Protein AF-A0AAV0QD39-F1 (afdb_monomer_lite)

Structure (mmCIF, N/CA/C/O backbone):
data_AF-A0AAV0QD39-F1
#
_entry.id   AF-A0AAV0QD39-F1
#
loop_
_atom_site.group_PDB
_atom_site.id
_atom_site.type_symbol
_atom_site.label_atom_id
_atom_site.label_alt_id
_atom_site.label_comp_id
_atom_site.label_asym_id
_atom_site.label_entity_id
_atom_site.label_seq_id
_atom_site.pdbx_PDB_ins_code
_atom_site.Cartn_x
_atom_site.Cartn_y
_atom_site.Cartn_z
_atom_site.occupancy
_atom_site.B_iso_or_equiv
_atom_site.auth_seq_id
_atom_site.auth_comp_id
_atom_site.auth_asym_id
_atom_site.auth_atom_id
_atom_site.pdbx_PDB_model_num
ATOM 1 N N . MET A 1 1 ? 56.459 1.021 -26.738 1.00 5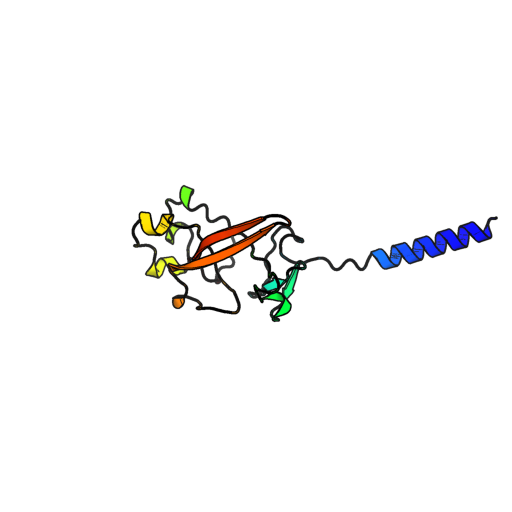1.94 1 MET A N 1
ATOM 2 C CA . MET A 1 1 ? 55.711 1.026 -25.459 1.00 51.94 1 MET A CA 1
ATOM 3 C C . MET A 1 1 ? 54.608 2.090 -25.415 1.00 51.94 1 MET A C 1
ATOM 5 O O . MET A 1 1 ? 53.579 1.835 -24.814 1.00 51.94 1 MET A O 1
ATOM 9 N N . GLU A 1 2 ? 54.730 3.219 -26.120 1.00 52.75 2 GLU A N 1
ATOM 10 C CA . GLU A 1 2 ? 53.708 4.290 -26.128 1.00 52.75 2 GLU A CA 1
ATOM 11 C C . GLU A 1 2 ? 52.377 3.900 -26.803 1.00 52.75 2 GLU A C 1
ATOM 13 O O . GLU A 1 2 ? 51.304 4.263 -26.329 1.00 52.75 2 GLU A O 1
ATOM 18 N N . ARG A 1 3 ? 52.418 3.095 -27.876 1.00 58.22 3 ARG A N 1
ATOM 19 C CA . ARG A 1 3 ? 51.211 2.654 -28.606 1.00 58.22 3 ARG A CA 1
ATOM 20 C C . ARG A 1 3 ? 50.327 1.680 -27.812 1.00 58.22 3 ARG A C 1
ATOM 22 O O . ARG A 1 3 ? 49.118 1.667 -28.017 1.00 58.22 3 ARG A O 1
ATOM 29 N N . LEU A 1 4 ? 50.914 0.900 -26.897 1.00 53.69 4 LEU A N 1
ATOM 30 C CA . LEU A 1 4 ? 50.183 -0.055 -26.053 1.00 53.69 4 LEU A CA 1
ATOM 31 C C . LEU A 1 4 ? 49.330 0.683 -25.004 1.00 53.69 4 LEU A C 1
ATOM 33 O O . LEU A 1 4 ? 48.164 0.350 -24.812 1.00 53.69 4 LEU A O 1
ATOM 37 N N . ASN A 1 5 ? 49.872 1.755 -24.416 1.00 63.59 5 ASN A N 1
ATOM 38 C CA . ASN A 1 5 ? 49.166 2.594 -23.445 1.00 63.59 5 ASN A CA 1
ATOM 39 C C . ASN A 1 5 ? 47.977 3.332 -24.077 1.00 63.59 5 ASN A C 1
ATOM 41 O O . ASN A 1 5 ? 46.922 3.428 -23.463 1.00 63.59 5 ASN A O 1
ATOM 45 N N . VAL A 1 6 ? 48.101 3.789 -25.329 1.00 69.50 6 VAL A N 1
ATOM 46 C CA . VAL A 1 6 ? 47.002 4.462 -26.047 1.00 69.50 6 VAL A CA 1
ATOM 47 C C . VAL A 1 6 ? 45.833 3.512 -26.328 1.00 69.50 6 VAL A C 1
ATOM 49 O O . VAL A 1 6 ? 44.681 3.924 -26.208 1.00 69.50 6 VAL A O 1
ATOM 52 N N . VAL A 1 7 ? 46.098 2.244 -26.668 1.00 72.38 7 VAL A N 1
ATOM 53 C CA . VAL A 1 7 ? 45.036 1.242 -26.876 1.00 72.38 7 VAL A CA 1
ATOM 54 C C . VAL A 1 7 ? 44.369 0.884 -25.550 1.00 72.38 7 VAL A C 1
ATOM 56 O O . VAL A 1 7 ? 43.147 0.889 -25.483 1.00 72.38 7 VAL A O 1
ATOM 59 N N . VAL A 1 8 ? 45.138 0.656 -24.481 1.00 73.12 8 VAL A N 1
ATOM 60 C CA . VAL A 1 8 ? 44.583 0.345 -23.152 1.00 73.12 8 VAL A CA 1
ATOM 61 C C . VAL A 1 8 ? 43.726 1.499 -22.622 1.00 73.12 8 VAL A C 1
ATOM 63 O O . VAL A 1 8 ? 42.617 1.264 -22.149 1.00 73.12 8 VAL A O 1
ATOM 66 N N . VAL A 1 9 ? 44.182 2.747 -22.772 1.00 75.44 9 VAL A N 1
ATOM 67 C CA . VAL A 1 9 ? 43.434 3.944 -22.355 1.00 75.44 9 VAL A CA 1
ATOM 68 C C . VAL A 1 9 ? 42.159 4.121 -23.186 1.00 75.44 9 VAL A C 1
ATOM 70 O O . VAL A 1 9 ? 41.103 4.381 -22.619 1.00 75.44 9 VAL A O 1
ATOM 73 N N . ARG A 1 10 ? 42.201 3.915 -24.510 1.00 74.44 10 ARG A N 1
ATOM 74 C CA . ARG A 1 10 ? 41.008 3.997 -25.377 1.00 74.44 10 ARG A CA 1
ATOM 75 C C . ARG A 1 10 ? 39.987 2.897 -25.092 1.00 74.44 10 ARG A C 1
ATOM 77 O O . ARG A 1 10 ? 38.796 3.188 -25.041 1.00 74.44 10 ARG A O 1
ATOM 84 N N . SER A 1 11 ? 40.440 1.663 -24.876 1.00 71.69 11 SER A N 1
ATOM 85 C CA . SER A 1 11 ? 39.582 0.534 -24.503 1.00 71.69 11 SER A CA 1
ATOM 86 C C . SER A 1 11 ? 38.942 0.744 -23.132 1.00 71.69 11 SER A C 1
ATOM 88 O O . SER A 1 11 ? 37.750 0.499 -22.978 1.00 71.69 11 SER A O 1
ATOM 90 N N . ALA A 1 12 ? 39.701 1.255 -22.155 1.00 72.62 12 ALA A N 1
ATOM 91 C CA . ALA A 1 12 ? 39.184 1.606 -20.834 1.00 72.62 12 ALA A CA 1
ATOM 92 C C . ALA A 1 12 ? 38.164 2.758 -20.898 1.00 72.62 12 ALA A C 1
ATOM 94 O O . ALA A 1 12 ? 37.119 2.679 -20.259 1.00 72.62 12 ALA A O 1
ATOM 95 N N . LEU A 1 13 ? 38.410 3.789 -21.718 1.00 68.12 13 LEU A N 1
ATOM 96 C CA . LEU A 1 13 ? 37.449 4.875 -21.953 1.00 68.12 13 LEU A CA 1
ATOM 97 C C . LEU A 1 13 ? 36.158 4.384 -22.627 1.00 68.12 13 LEU A C 1
ATOM 99 O O . LEU A 1 13 ? 35.073 4.802 -22.228 1.00 68.12 13 LEU A O 1
ATOM 103 N N . LEU A 1 14 ? 36.257 3.484 -23.612 1.00 66.25 14 LEU A N 1
ATOM 104 C CA . LEU A 1 14 ? 35.094 2.863 -24.257 1.00 66.25 14 LEU A CA 1
ATOM 105 C C . LEU A 1 14 ? 34.300 1.992 -23.271 1.00 66.25 14 LEU A C 1
ATOM 107 O O . LEU A 1 14 ? 33.082 2.119 -23.213 1.00 66.25 14 LEU A O 1
ATOM 111 N N . LEU A 1 15 ? 34.968 1.174 -22.448 1.00 63.88 15 LEU A N 1
ATOM 112 C CA . LEU A 1 15 ? 34.341 0.376 -21.381 1.00 63.88 15 LEU A CA 1
ATOM 113 C C . LEU A 1 15 ? 33.617 1.245 -20.337 1.00 63.88 15 LEU A C 1
ATOM 115 O O . LEU A 1 15 ? 32.508 0.906 -19.930 1.00 63.88 15 LEU A O 1
ATOM 119 N N . CYS A 1 16 ? 34.189 2.388 -19.947 1.00 59.62 16 CYS A N 1
ATOM 120 C CA . CYS A 1 16 ? 33.530 3.346 -19.053 1.00 59.62 16 CYS A CA 1
ATOM 121 C C . CYS A 1 16 ? 32.295 4.006 -19.689 1.00 59.62 16 CYS A C 1
ATOM 123 O O . CYS A 1 16 ? 31.322 4.275 -18.986 1.00 59.62 16 CYS A O 1
ATOM 125 N N . LEU A 1 17 ? 32.299 4.237 -21.008 1.00 57.50 17 LEU A N 1
ATOM 126 C CA . LEU A 1 17 ? 31.148 4.788 -21.734 1.00 57.50 17 LEU A CA 1
ATOM 127 C C . LEU A 1 17 ? 29.947 3.827 -21.765 1.00 57.50 17 LEU A C 1
ATOM 129 O O . LEU A 1 17 ? 28.811 4.285 -21.765 1.00 57.50 17 LEU A O 1
ATOM 133 N N . PHE A 1 18 ? 30.171 2.509 -21.748 1.00 58.91 18 PHE A N 1
ATOM 134 C CA . PHE A 1 18 ? 29.083 1.525 -21.650 1.00 58.91 18 PHE A CA 1
ATOM 135 C C . PHE A 1 18 ? 28.471 1.438 -20.242 1.00 58.91 18 PHE A C 1
ATOM 137 O O . PHE A 1 18 ? 27.315 1.042 -20.100 1.00 58.91 18 PHE A O 1
ATOM 144 N N . ALA A 1 19 ? 29.207 1.836 -19.199 1.00 56.09 19 ALA A N 1
ATOM 145 C CA . ALA A 1 19 ? 28.747 1.762 -17.810 1.00 56.09 19 ALA A CA 1
ATOM 146 C C . ALA A 1 19 ? 27.725 2.854 -17.423 1.00 56.09 19 ALA A C 1
ATOM 148 O O . ALA A 1 19 ? 27.147 2.790 -16.339 1.00 56.09 19 ALA A O 1
ATOM 149 N N . THR A 1 20 ? 27.472 3.848 -18.282 1.00 55.38 20 THR A N 1
ATOM 150 C CA . THR A 1 20 ? 26.563 4.973 -17.989 1.00 55.38 20 THR A CA 1
ATOM 151 C C . THR A 1 20 ? 25.114 4.755 -18.434 1.00 55.38 20 THR A C 1
ATOM 153 O O . THR A 1 20 ? 24.260 5.585 -18.133 1.00 55.38 20 THR A O 1
ATOM 156 N N . LEU A 1 21 ? 24.775 3.613 -19.044 1.00 55.44 21 LEU A N 1
ATOM 157 C CA . LEU A 1 21 ? 23.384 3.200 -19.304 1.00 55.44 21 LEU A CA 1
ATOM 158 C C . LEU A 1 21 ? 22.728 2.568 -18.061 1.00 55.44 21 LEU A C 1
ATOM 160 O O . LEU A 1 21 ? 21.999 1.581 -18.147 1.00 55.44 21 LEU A O 1
ATOM 164 N N . ALA A 1 22 ? 22.996 3.124 -16.878 1.00 59.44 22 ALA A N 1
ATOM 165 C CA . ALA A 1 22 ? 22.321 2.722 -15.656 1.00 59.44 22 ALA A CA 1
ATOM 166 C C . ALA A 1 22 ? 20.855 3.169 -15.737 1.00 59.44 22 ALA A C 1
ATOM 168 O O . ALA A 1 22 ? 20.531 4.344 -15.566 1.00 59.44 22 ALA A O 1
ATOM 169 N N . SER A 1 23 ? 19.957 2.224 -16.019 1.00 63.34 23 SER A N 1
ATOM 170 C CA . SER A 1 23 ? 18.516 2.418 -15.878 1.00 63.34 23 SER A CA 1
ATOM 171 C C . SER A 1 23 ? 18.217 2.863 -14.444 1.00 63.34 23 SER A C 1
ATOM 173 O O . SER A 1 23 ? 18.317 2.057 -13.516 1.00 63.34 23 SER A O 1
ATOM 175 N N . GLY A 1 24 ? 17.886 4.140 -14.253 1.00 72.75 24 GLY A N 1
ATOM 176 C CA . GLY A 1 24 ? 17.501 4.660 -12.946 1.00 72.75 24 GLY A CA 1
ATOM 177 C C . GLY A 1 24 ? 16.217 3.979 -12.486 1.00 72.75 24 GLY A C 1
ATOM 178 O O . GLY A 1 24 ? 15.169 4.145 -13.111 1.00 72.75 24 GLY A O 1
ATOM 179 N N . GLN A 1 25 ? 16.294 3.188 -11.417 1.00 84.06 25 GLN A N 1
ATOM 180 C CA . GLN A 1 25 ? 15.105 2.623 -10.787 1.00 84.06 25 GLN A CA 1
ATOM 181 C C . GLN A 1 25 ? 14.202 3.773 -10.325 1.00 84.06 25 GLN A C 1
ATOM 183 O O . GLN A 1 25 ? 14.677 4.762 -9.763 1.00 84.06 25 GLN A O 1
ATOM 188 N N . ASN A 1 26 ? 12.898 3.670 -10.579 1.00 88.81 26 ASN A N 1
ATOM 189 C CA . ASN A 1 26 ? 11.948 4.764 -10.357 1.00 88.81 26 ASN A CA 1
ATOM 190 C C . ASN A 1 26 ? 10.992 4.521 -9.179 1.00 88.81 26 ASN A C 1
ATOM 192 O O . ASN A 1 26 ? 10.280 5.445 -8.783 1.00 88.81 26 ASN A O 1
ATOM 196 N N . CYS A 1 27 ? 11.003 3.323 -8.585 1.00 88.25 27 CYS A N 1
ATOM 197 C CA . CYS A 1 27 ? 10.172 2.991 -7.431 1.00 88.25 27 CYS A CA 1
ATOM 198 C C . CYS A 1 27 ? 10.809 1.967 -6.483 1.00 88.25 27 CYS A C 1
ATOM 200 O O . CYS A 1 27 ? 11.821 1.330 -6.782 1.00 88.25 27 CYS A O 1
ATOM 202 N N . GLY A 1 28 ? 10.168 1.778 -5.329 1.00 85.31 28 GLY A N 1
ATOM 203 C CA . GLY A 1 28 ? 10.480 0.687 -4.407 1.00 85.31 28 GLY A CA 1
ATOM 204 C C . GLY A 1 28 ? 11.772 0.906 -3.626 1.00 85.31 28 GLY A C 1
ATOM 205 O O . GLY A 1 28 ? 12.249 2.033 -3.477 1.00 85.31 28 GLY A O 1
ATOM 206 N N . ARG A 1 29 ? 12.346 -0.179 -3.092 1.00 84.25 29 ARG A N 1
ATOM 207 C CA . ARG A 1 29 ? 13.538 -0.111 -2.223 1.00 84.25 29 ARG A CA 1
ATOM 208 C C . ARG A 1 29 ? 14.755 0.502 -2.922 1.00 84.25 29 ARG A C 1
ATOM 210 O O . ARG A 1 29 ? 15.602 1.088 -2.260 1.00 84.25 29 ARG A O 1
ATOM 217 N N . GLN A 1 30 ? 14.817 0.388 -4.247 1.00 86.75 30 GLN A N 1
ATOM 218 C CA . GLN A 1 30 ? 15.888 0.934 -5.077 1.00 86.75 30 GLN A CA 1
ATOM 219 C C . GLN A 1 30 ? 15.785 2.456 -5.251 1.00 86.75 30 GLN A C 1
ATOM 221 O O . GLN A 1 30 ? 16.792 3.103 -5.504 1.00 86.75 30 GLN A O 1
ATOM 226 N N . ALA A 1 31 ? 14.590 3.028 -5.078 1.00 87.00 31 ALA A N 1
ATOM 227 C CA . ALA A 1 31 ? 14.320 4.455 -5.251 1.00 87.00 31 ALA A CA 1
ATOM 228 C C . ALA A 1 31 ? 13.832 5.116 -3.948 1.00 87.00 31 ALA A C 1
ATOM 230 O O . ALA A 1 31 ? 12.937 5.962 -3.966 1.00 87.00 31 ALA A O 1
ATOM 231 N N . GLY A 1 32 ? 14.366 4.691 -2.796 1.00 81.00 32 GLY A N 1
ATOM 232 C CA . GLY A 1 32 ? 14.044 5.290 -1.493 1.00 81.00 32 GLY A CA 1
ATOM 233 C C . GLY A 1 32 ? 12.580 5.134 -1.064 1.00 81.00 32 GLY A C 1
ATOM 234 O O . GLY A 1 32 ? 12.059 5.976 -0.343 1.00 81.00 32 GLY A O 1
ATOM 235 N N . GLY A 1 33 ? 11.888 4.092 -1.532 1.00 77.62 33 GLY A N 1
ATOM 236 C CA . GLY A 1 33 ? 10.477 3.852 -1.217 1.00 77.62 33 GLY A CA 1
ATOM 237 C C . GLY A 1 33 ? 9.487 4.650 -2.070 1.00 77.62 33 GLY A C 1
ATOM 238 O O . GLY A 1 33 ? 8.293 4.634 -1.773 1.00 77.62 33 GLY A O 1
ATOM 239 N N . ARG A 1 34 ? 9.951 5.320 -3.134 1.00 82.62 34 ARG A N 1
ATOM 240 C CA . ARG A 1 34 ? 9.091 6.087 -4.045 1.00 82.62 34 ARG A CA 1
ATOM 241 C C . ARG A 1 34 ? 7.991 5.202 -4.649 1.00 82.62 34 ARG A C 1
ATOM 243 O O . ARG A 1 34 ? 8.248 4.074 -5.080 1.00 82.62 34 ARG A O 1
ATOM 250 N N . THR A 1 35 ? 6.762 5.716 -4.653 1.00 81.12 35 THR A N 1
ATOM 251 C CA . THR A 1 35 ? 5.596 5.090 -5.287 1.00 81.12 35 THR A CA 1
ATOM 252 C C . THR A 1 35 ? 5.531 5.438 -6.767 1.00 81.12 35 THR A C 1
ATOM 254 O O . THR A 1 35 ? 6.049 6.462 -7.212 1.00 81.12 35 THR A O 1
ATOM 257 N N . CYS A 1 36 ? 4.853 4.589 -7.530 1.00 81.88 36 CYS A N 1
ATOM 258 C CA . CYS A 1 36 ? 4.550 4.883 -8.919 1.00 81.88 36 CYS A CA 1
ATOM 259 C C . CYS A 1 36 ? 3.327 5.798 -9.038 1.00 81.88 36 CYS A C 1
ATOM 261 O O . CYS A 1 36 ? 2.374 5.686 -8.265 1.00 81.88 36 CYS A O 1
ATOM 263 N N . ALA A 1 37 ? 3.342 6.686 -10.033 1.00 82.31 37 ALA A N 1
ATOM 264 C CA . ALA A 1 37 ? 2.178 7.489 -10.394 1.00 82.31 37 ALA A CA 1
ATOM 265 C C . ALA A 1 37 ? 1.076 6.619 -11.030 1.00 82.31 37 ALA A C 1
ATOM 267 O O . ALA A 1 37 ? 1.315 5.476 -11.425 1.00 82.31 37 ALA A O 1
ATOM 268 N N . ASN A 1 38 ? -0.134 7.173 -11.162 1.00 77.31 38 ASN A N 1
ATOM 269 C CA . ASN A 1 38 ? -1.255 6.557 -11.889 1.00 77.31 38 ASN A CA 1
ATOM 270 C C . ASN A 1 38 ? -1.625 5.137 -11.418 1.00 77.31 38 ASN A C 1
ATOM 272 O O . ASN A 1 38 ? -2.046 4.310 -12.224 1.00 77.31 38 ASN A O 1
ATOM 276 N N . ASN A 1 39 ? -1.457 4.845 -10.121 1.00 71.31 39 ASN A N 1
ATOM 277 C CA . ASN A 1 39 ? -1.730 3.531 -9.526 1.00 71.31 39 ASN A CA 1
ATOM 278 C C . ASN A 1 39 ? -0.961 2.366 -10.187 1.00 71.31 39 ASN A C 1
ATOM 280 O O . ASN A 1 39 ? -1.425 1.227 -10.167 1.00 71.31 39 ASN A O 1
ATOM 284 N N . GLN A 1 40 ? 0.203 2.635 -10.787 1.00 83.12 40 GLN A N 1
ATOM 285 C CA . GLN A 1 40 ? 1.069 1.586 -11.324 1.00 83.12 40 GLN A CA 1
ATOM 286 C C . GLN A 1 40 ? 1.729 0.787 -10.193 1.00 83.12 40 GLN A C 1
ATOM 288 O O . GLN A 1 40 ? 1.928 1.283 -9.081 1.00 83.12 40 GLN A O 1
ATOM 293 N N . CYS A 1 41 ? 2.105 -0.453 -10.484 1.00 84.88 41 CYS A N 1
ATOM 294 C CA . CYS A 1 41 ? 2.797 -1.308 -9.532 1.00 84.88 41 CYS A CA 1
ATOM 295 C C . CYS A 1 41 ? 4.306 -1.144 -9.658 1.00 84.88 41 CYS A C 1
ATOM 297 O O . CYS A 1 41 ? 4.828 -0.880 -10.742 1.00 84.88 41 CYS A O 1
ATOM 299 N N . CYS A 1 42 ? 5.003 -1.359 -8.547 1.00 87.62 42 CYS A N 1
ATOM 300 C CA . CYS A 1 42 ? 6.451 -1.409 -8.539 1.00 87.62 42 CYS A CA 1
ATOM 301 C C . CYS A 1 42 ? 6.921 -2.858 -8.686 1.00 87.62 42 CYS A C 1
ATOM 303 O O . CYS A 1 42 ? 6.665 -3.684 -7.811 1.00 87.62 42 CYS A O 1
ATOM 305 N N . SER A 1 43 ? 7.620 -3.177 -9.772 1.00 88.38 43 SER A N 1
ATOM 306 C CA . SER A 1 43 ? 8.186 -4.511 -9.988 1.00 88.38 43 SER A CA 1
ATOM 307 C C . SER A 1 43 ? 9.243 -4.847 -8.937 1.00 88.38 43 SER A C 1
ATOM 309 O O . SER A 1 43 ? 9.795 -3.960 -8.278 1.00 88.38 43 SER A O 1
ATOM 311 N N . GLN A 1 44 ? 9.610 -6.127 -8.820 1.00 88.25 44 GLN A N 1
ATOM 312 C CA . GLN A 1 44 ? 10.692 -6.566 -7.925 1.00 88.25 44 GLN A CA 1
ATOM 313 C C . GLN A 1 44 ? 12.033 -5.847 -8.178 1.00 88.25 44 GLN A C 1
ATOM 315 O O . GLN A 1 44 ? 12.870 -5.739 -7.271 1.00 88.25 44 GLN A O 1
ATOM 320 N N . TRP A 1 45 ? 12.201 -5.318 -9.395 1.00 89.88 45 TRP A N 1
ATOM 321 C CA . TRP A 1 45 ? 13.391 -4.636 -9.898 1.00 89.88 45 TRP A CA 1
ATOM 322 C C . TRP A 1 45 ? 13.376 -3.113 -9.706 1.00 89.88 45 TRP A C 1
ATOM 324 O O . TRP A 1 45 ? 14.384 -2.468 -9.977 1.00 89.88 45 TRP A O 1
ATOM 334 N N . GLY A 1 46 ? 12.284 -2.540 -9.193 1.00 90.75 46 GLY A N 1
ATOM 335 C CA . GLY A 1 46 ? 12.192 -1.099 -8.930 1.00 90.75 46 GLY A CA 1
ATOM 336 C C . GLY A 1 46 ? 11.749 -0.280 -10.140 1.00 90.75 46 GLY A C 1
ATOM 337 O O . GLY A 1 46 ? 12.139 0.881 -10.265 1.00 90.75 46 GLY A O 1
ATOM 338 N N . PHE A 1 47 ? 10.945 -0.885 -11.022 1.00 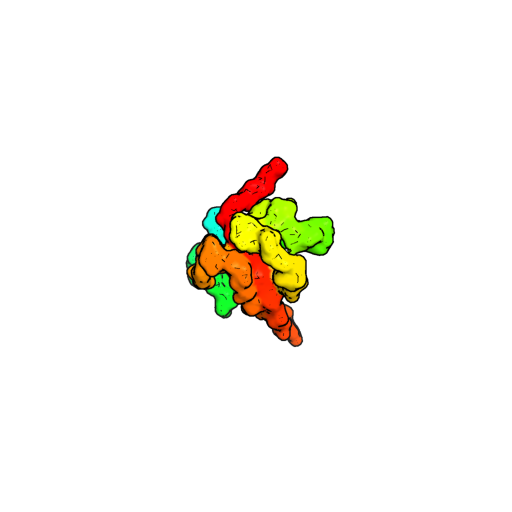91.31 47 PHE A N 1
ATOM 339 C CA . PHE A 1 47 ? 10.348 -0.217 -12.179 1.00 91.31 47 PHE A CA 1
ATOM 340 C C . PHE A 1 47 ? 8.827 -0.154 -12.068 1.00 91.31 47 PHE A C 1
ATOM 342 O O . PHE A 1 47 ? 8.194 -1.126 -11.655 1.00 91.31 47 PHE A O 1
ATOM 349 N N . CYS A 1 48 ? 8.252 0.981 -12.450 1.00 89.38 48 CYS A N 1
ATOM 350 C CA . CYS A 1 48 ? 6.812 1.192 -12.521 1.00 89.38 48 CYS A CA 1
ATOM 351 C C . CYS A 1 48 ? 6.194 0.603 -13.790 1.00 89.38 48 CYS A C 1
ATOM 353 O O . CYS A 1 48 ? 6.695 0.832 -14.889 1.00 89.38 48 CYS A O 1
ATOM 355 N N . GLY A 1 49 ? 5.066 -0.092 -13.644 1.00 87.75 49 GLY A N 1
ATOM 356 C CA . GLY A 1 49 ? 4.283 -0.589 -14.772 1.00 87.75 49 GLY A CA 1
ATOM 357 C C . GLY A 1 49 ? 2.962 -1.224 -14.346 1.00 87.75 49 GLY A C 1
ATOM 358 O O . GLY A 1 49 ? 2.656 -1.337 -13.160 1.00 87.75 49 GLY A O 1
ATOM 359 N N . THR A 1 50 ? 2.157 -1.622 -15.329 1.00 84.81 50 THR A N 1
ATOM 360 C CA . THR A 1 50 ? 0.825 -2.225 -15.121 1.00 84.81 50 THR A CA 1
ATOM 361 C C . THR A 1 50 ? 0.743 -3.685 -15.559 1.00 84.81 50 THR A C 1
ATOM 363 O O . THR A 1 50 ? -0.298 -4.314 -15.385 1.00 84.81 50 THR A O 1
ATOM 366 N N . THR A 1 51 ? 1.813 -4.237 -16.139 1.00 87.00 51 THR A N 1
ATOM 367 C CA . THR A 1 51 ? 1.819 -5.634 -16.589 1.00 87.00 51 THR A CA 1
ATOM 368 C C . THR A 1 51 ? 1.920 -6.600 -15.409 1.00 87.00 51 THR A C 1
ATOM 370 O O . THR A 1 51 ? 2.271 -6.217 -14.289 1.00 87.00 51 THR A O 1
ATOM 373 N N . ASP A 1 52 ? 1.651 -7.879 -15.668 1.00 83.38 52 ASP A N 1
ATOM 374 C CA . ASP A 1 52 ? 1.775 -8.948 -14.673 1.00 83.38 52 ASP A CA 1
ATOM 375 C C . ASP A 1 52 ? 3.166 -8.967 -14.007 1.00 83.38 52 ASP A C 1
ATOM 377 O O . ASP A 1 52 ? 3.264 -9.096 -12.792 1.00 83.38 52 ASP A O 1
ATOM 381 N N . ASP A 1 53 ? 4.242 -8.705 -14.753 1.00 85.88 53 ASP A N 1
ATOM 382 C CA . ASP A 1 53 ? 5.610 -8.638 -14.204 1.00 85.88 53 ASP A CA 1
ATOM 383 C C . ASP A 1 53 ? 5.821 -7.524 -13.170 1.00 85.88 53 ASP A C 1
ATOM 385 O O . ASP A 1 53 ? 6.720 -7.599 -12.332 1.00 85.88 53 ASP A O 1
ATOM 389 N N . HIS A 1 54 ? 4.990 -6.485 -13.220 1.00 85.81 54 HIS A N 1
ATOM 390 C CA . HIS A 1 54 ? 5.052 -5.360 -12.296 1.00 85.81 54 HIS A CA 1
ATOM 391 C C . HIS A 1 54 ? 4.121 -5.559 -11.106 1.00 85.81 54 HIS A C 1
ATOM 393 O O . HIS A 1 54 ? 4.454 -5.160 -9.992 1.00 85.81 54 HIS A O 1
ATOM 399 N N . CYS A 1 55 ? 2.952 -6.152 -11.344 1.00 81.62 55 CYS A N 1
ATOM 400 C CA . CYS A 1 55 ? 1.845 -6.156 -10.398 1.00 81.62 55 CYS A CA 1
ATOM 401 C C . CYS A 1 55 ? 1.587 -7.496 -9.707 1.00 81.62 55 CYS A C 1
ATOM 403 O O . CYS A 1 55 ? 0.824 -7.529 -8.741 1.00 81.62 55 CYS A O 1
ATOM 405 N N . ASN A 1 56 ? 2.159 -8.598 -10.192 1.00 78.12 56 ASN A N 1
ATOM 406 C CA . ASN A 1 56 ? 1.867 -9.919 -9.657 1.00 78.12 56 ASN A CA 1
ATOM 407 C C . ASN A 1 56 ? 2.622 -10.152 -8.337 1.00 78.12 56 ASN A C 1
ATOM 409 O O . ASN A 1 56 ? 3.858 -10.167 -8.331 1.00 78.12 56 ASN A O 1
ATOM 413 N N . PRO A 1 57 ? 1.916 -10.407 -7.219 1.00 73.00 57 PRO A N 1
ATOM 414 C CA . PRO A 1 57 ? 2.560 -10.731 -5.950 1.00 73.00 57 PRO A CA 1
ATOM 415 C C . PRO A 1 57 ? 3.448 -11.979 -6.023 1.00 73.00 57 PRO A C 1
ATOM 417 O O . PRO A 1 57 ? 4.458 -12.044 -5.329 1.00 73.00 57 PRO A O 1
ATOM 420 N N . ALA A 1 58 ? 3.121 -12.950 -6.885 1.00 77.81 58 ALA A N 1
ATOM 421 C CA . ALA A 1 58 ? 3.950 -14.136 -7.109 1.00 77.81 58 ALA A CA 1
ATOM 422 C C . ALA A 1 58 ? 5.269 -13.817 -7.836 1.00 77.81 58 ALA A C 1
ATOM 424 O O . ALA A 1 58 ? 6.212 -14.597 -7.756 1.00 77.81 58 ALA A O 1
ATOM 425 N N . LYS A 1 59 ? 5.348 -12.659 -8.505 1.00 80.94 59 LYS A N 1
ATOM 426 C CA . LYS A 1 59 ? 6.563 -12.116 -9.132 1.00 80.94 59 LYS A CA 1
ATOM 427 C C . LYS A 1 59 ? 7.241 -11.050 -8.260 1.00 80.94 59 LYS A C 1
ATOM 429 O O . LYS A 1 59 ? 8.018 -10.241 -8.757 1.00 80.94 59 LYS A O 1
ATOM 434 N N . ASN A 1 60 ? 6.944 -11.050 -6.957 1.00 81.19 60 ASN A N 1
ATOM 435 C CA . ASN A 1 60 ? 7.539 -10.173 -5.947 1.00 81.19 60 ASN A CA 1
ATOM 436 C C . ASN A 1 60 ? 7.357 -8.673 -6.232 1.00 81.19 60 ASN A C 1
ATOM 438 O O . ASN A 1 60 ? 8.282 -7.880 -6.027 1.00 81.19 60 ASN A O 1
ATOM 442 N N . CYS A 1 61 ? 6.166 -8.260 -6.688 1.00 83.44 61 CYS A N 1
ATOM 443 C CA . CYS A 1 61 ? 5.838 -6.836 -6.751 1.00 83.44 61 CYS A CA 1
ATOM 444 C C . CYS A 1 61 ? 6.080 -6.169 -5.382 1.00 83.44 61 CYS A C 1
ATOM 446 O O . CYS A 1 61 ? 5.712 -6.702 -4.332 1.00 83.44 61 CYS A O 1
ATOM 448 N N . GLN A 1 62 ? 6.715 -5.002 -5.380 1.00 83.06 62 GLN A N 1
ATOM 449 C CA . GLN A 1 62 ? 7.097 -4.301 -4.162 1.00 83.06 62 GLN A CA 1
ATOM 450 C C . GLN A 1 62 ? 5.926 -3.486 -3.614 1.00 83.06 62 GLN A C 1
ATOM 452 O O . GLN A 1 62 ? 5.343 -2.661 -4.318 1.00 83.06 62 GLN A O 1
ATOM 457 N N . SER A 1 63 ? 5.627 -3.671 -2.329 1.00 75.94 63 SER A N 1
ATOM 458 C CA . SER A 1 63 ? 4.757 -2.776 -1.565 1.00 75.94 63 SER A CA 1
ATOM 459 C C . SER A 1 63 ? 5.555 -1.599 -1.009 1.00 75.94 63 SER A C 1
ATOM 461 O O . SER A 1 63 ? 6.678 -1.779 -0.533 1.00 75.94 63 SER A O 1
ATOM 463 N N . THR A 1 64 ? 4.961 -0.411 -0.997 1.00 73.50 64 THR A N 1
ATOM 464 C CA . THR A 1 64 ? 5.505 0.748 -0.280 1.00 73.50 64 THR A CA 1
ATOM 465 C C . THR A 1 64 ? 4.935 0.834 1.134 1.00 73.50 64 THR A C 1
ATOM 467 O O . THR A 1 64 ? 4.035 0.078 1.510 1.00 73.50 64 THR A O 1
ATOM 470 N N . TYR A 1 65 ? 5.484 1.741 1.939 1.00 72.00 65 TYR A N 1
ATOM 471 C CA . TYR A 1 65 ? 4.994 2.022 3.282 1.00 72.00 65 TYR A CA 1
ATOM 472 C C . TYR A 1 65 ? 4.409 3.432 3.343 1.00 72.00 65 TYR A C 1
ATOM 474 O O . TYR A 1 65 ? 4.862 4.346 2.658 1.00 72.00 65 TYR A O 1
ATOM 482 N N . HIS A 1 66 ? 3.402 3.600 4.191 1.00 75.81 66 HIS A N 1
ATOM 483 C CA . HIS A 1 66 ? 2.877 4.900 4.573 1.00 75.81 66 HIS A CA 1
ATOM 484 C C . HIS A 1 66 ? 2.757 4.934 6.097 1.00 75.81 66 HIS A C 1
ATOM 486 O O . HIS A 1 66 ? 2.275 3.979 6.711 1.00 75.81 66 HIS A O 1
ATOM 492 N N . LEU A 1 67 ? 3.240 6.013 6.713 1.00 78.94 67 LEU A N 1
ATOM 493 C CA . LEU A 1 67 ? 3.314 6.149 8.166 1.00 78.94 67 LEU A CA 1
ATOM 494 C C . LEU A 1 67 ? 1.990 6.689 8.721 1.00 78.94 67 LEU A C 1
ATOM 496 O O . LEU A 1 67 ? 1.849 7.878 8.975 1.00 78.94 67 LEU A O 1
ATOM 500 N N . TYR A 1 68 ? 1.013 5.801 8.920 1.00 78.56 68 TYR A N 1
ATOM 501 C CA . TYR A 1 68 ? -0.290 6.165 9.501 1.00 78.56 68 TYR A CA 1
ATOM 502 C C . TYR A 1 68 ? -0.244 6.469 11.006 1.00 78.56 68 TYR A C 1
ATOM 504 O O . TYR A 1 68 ? -1.191 7.041 11.543 1.00 78.56 68 TYR A O 1
ATOM 512 N N . ASN A 1 69 ? 0.812 6.032 11.702 1.00 86.00 69 ASN A N 1
ATOM 513 C CA . ASN A 1 69 ? 0.994 6.161 13.153 1.00 86.00 69 ASN A CA 1
ATOM 514 C C . ASN A 1 69 ? -0.302 5.905 13.954 1.00 86.00 69 ASN A C 1
ATOM 516 O O . ASN A 1 69 ? -0.757 6.774 14.702 1.00 86.00 69 ASN A O 1
ATOM 520 N N . PRO A 1 70 ? -0.937 4.725 13.799 1.00 86.75 70 PRO A N 1
ATOM 521 C CA . PRO A 1 70 ? -2.264 4.483 14.355 1.00 86.75 70 PRO A CA 1
ATOM 522 C C . PRO A 1 70 ? -2.293 4.609 15.883 1.00 86.75 70 PRO A C 1
ATOM 524 O O . PRO A 1 70 ? -3.290 5.066 16.427 1.00 86.75 70 PRO A O 1
ATOM 527 N N . GLU A 1 71 ? -1.207 4.277 16.582 1.00 90.44 71 GLU A N 1
ATOM 528 C CA . GLU A 1 71 ? -1.110 4.438 18.038 1.00 90.44 71 GLU A CA 1
ATOM 529 C C . GLU A 1 71 ? -1.187 5.904 18.479 1.00 90.44 71 GLU A C 1
ATOM 531 O O . GLU A 1 71 ? -1.931 6.218 19.406 1.00 90.44 71 GLU A O 1
ATOM 536 N N . GLN A 1 72 ? -0.494 6.803 17.771 1.00 91.88 72 GLN A N 1
ATOM 537 C CA . GLN A 1 72 ? -0.500 8.243 18.055 1.00 91.88 72 GLN A CA 1
ATOM 538 C C . GLN A 1 72 ? -1.874 8.865 17.777 1.00 91.88 72 GLN A C 1
ATOM 540 O O . GLN A 1 72 ? -2.313 9.757 18.493 1.00 91.88 72 GLN A O 1
ATOM 545 N N . ASN A 1 73 ? -2.592 8.336 16.784 1.00 89.31 73 ASN A N 1
ATOM 546 C CA . ASN A 1 73 ? -3.914 8.812 16.377 1.00 89.31 73 ASN A CA 1
ATOM 547 C C . ASN A 1 73 ? -5.076 8.048 17.049 1.00 89.31 73 ASN A C 1
ATOM 549 O O . ASN A 1 73 ? -6.198 8.034 16.537 1.00 89.31 73 ASN A O 1
ATOM 553 N N . GLY A 1 74 ? -4.831 7.342 18.163 1.00 92.69 74 GLY A N 1
ATOM 554 C CA . GLY A 1 74 ? -5.880 6.636 18.919 1.00 92.69 74 GLY A CA 1
ATOM 555 C C . GLY A 1 74 ? -6.593 5.525 18.131 1.00 92.69 74 GLY A C 1
ATOM 556 O O . GLY A 1 74 ? -7.740 5.161 18.419 1.00 92.69 74 GLY A O 1
ATOM 557 N N . TRP A 1 75 ? -5.924 4.987 17.111 1.00 92.00 75 TRP A N 1
ATOM 558 C CA . TRP A 1 75 ? -6.454 4.053 16.121 1.00 92.00 75 TRP A CA 1
ATOM 559 C C . TRP A 1 75 ? -7.688 4.598 15.390 1.00 92.00 75 TRP A C 1
ATOM 561 O O . TRP A 1 75 ? -8.556 3.824 14.979 1.00 92.00 75 TRP A O 1
ATOM 571 N N . SER A 1 76 ? -7.814 5.919 15.264 1.00 92.38 76 SER A N 1
ATOM 572 C CA . SER A 1 76 ? -8.940 6.570 14.601 1.00 92.38 76 SER A CA 1
ATOM 573 C C . SER A 1 76 ? -8.767 6.564 13.082 1.00 92.38 76 SER A C 1
ATOM 575 O O . SER A 1 76 ? -7.828 7.153 12.551 1.00 92.38 76 SER A O 1
ATOM 577 N N . LEU A 1 77 ? -9.680 5.895 12.371 1.00 90.19 77 LEU A N 1
ATOM 578 C CA . LEU A 1 77 ? -9.667 5.876 10.904 1.00 90.19 77 LEU A CA 1
ATOM 579 C C . LEU A 1 77 ? -9.985 7.262 10.325 1.00 90.19 77 LEU A C 1
ATOM 581 O O . LEU A 1 77 ? -9.486 7.600 9.257 1.00 90.19 77 LEU A O 1
ATOM 585 N N . THR A 1 78 ? -10.788 8.072 11.019 1.00 90.94 78 THR A N 1
ATOM 586 C CA . THR A 1 78 ? -11.113 9.437 10.582 1.00 90.94 78 THR A CA 1
ATOM 587 C C . THR A 1 78 ? -9.926 10.383 10.732 1.00 90.94 78 THR A C 1
ATOM 589 O O . THR A 1 78 ? -9.744 11.246 9.884 1.00 90.94 78 THR A O 1
ATOM 592 N N . ALA A 1 79 ? -9.075 10.189 11.748 1.00 90.56 79 ALA A N 1
ATOM 593 C CA . ALA A 1 79 ? -7.907 11.044 11.989 1.00 90.56 79 ALA A CA 1
ATOM 594 C C . ALA A 1 79 ? -6.846 10.960 10.881 1.00 90.56 79 ALA A C 1
ATOM 596 O O . ALA A 1 79 ? -6.099 11.906 10.670 1.00 90.56 79 ALA A O 1
ATOM 597 N N . VAL A 1 80 ? -6.787 9.834 10.166 1.00 86.38 80 VAL A N 1
ATOM 598 C CA . VAL A 1 80 ? -5.861 9.630 9.040 1.00 86.38 80 VAL A CA 1
ATOM 599 C C . VAL A 1 80 ? -6.560 9.740 7.683 1.00 86.38 80 VAL A C 1
ATOM 601 O O . VAL A 1 80 ? -6.019 9.279 6.678 1.00 86.38 80 VAL A O 1
ATOM 604 N N . SER A 1 81 ? -7.788 10.272 7.656 1.00 86.75 81 SER A N 1
ATOM 605 C CA . SER A 1 81 ? -8.630 10.351 6.455 1.00 86.75 81 SER A CA 1
ATOM 606 C C . SER A 1 81 ? -8.713 9.017 5.708 1.00 86.75 81 SER A C 1
ATOM 608 O O . SER A 1 81 ? -8.648 8.955 4.479 1.00 86.75 81 SER A O 1
ATOM 610 N N . ALA A 1 82 ? -8.819 7.911 6.453 1.00 86.56 82 ALA A N 1
ATOM 611 C CA . ALA A 1 82 ? -8.850 6.594 5.847 1.00 86.56 82 ALA A CA 1
ATOM 612 C C . ALA A 1 82 ? -10.108 6.452 4.985 1.00 86.56 82 ALA A C 1
ATOM 614 O O . ALA A 1 82 ? -11.211 6.714 5.463 1.00 86.56 82 ALA A O 1
ATOM 615 N N . TYR A 1 83 ? -9.970 5.968 3.748 1.00 85.56 83 TYR A N 1
ATOM 616 C CA . TYR A 1 83 ? -11.113 5.727 2.856 1.00 85.56 83 TYR A CA 1
ATOM 617 C C . TYR A 1 83 ? -12.203 4.871 3.524 1.00 85.56 83 TYR A C 1
ATOM 619 O O . TYR A 1 83 ? -13.388 5.152 3.398 1.00 85.56 83 TYR A O 1
ATOM 627 N N . CYS A 1 84 ? -11.811 3.854 4.298 1.00 90.00 84 CYS A N 1
ATOM 628 C CA . CYS A 1 84 ? -12.762 2.981 4.980 1.00 90.00 84 CYS A CA 1
ATOM 629 C C . CYS A 1 84 ? -13.404 3.603 6.229 1.00 90.00 84 CYS A C 1
ATOM 631 O O . CYS A 1 84 ? -14.256 2.964 6.842 1.00 90.00 84 CYS A O 1
ATOM 633 N N . SER A 1 85 ? -13.034 4.827 6.626 1.00 91.75 85 SER A N 1
ATOM 634 C CA . SER A 1 85 ? -13.615 5.506 7.793 1.00 91.75 85 SER A CA 1
ATOM 635 C C . SER A 1 85 ? -15.137 5.644 7.694 1.00 91.75 85 SER A C 1
ATOM 637 O O . SER A 1 85 ? -15.813 5.470 8.704 1.00 91.75 85 SER A O 1
ATOM 639 N N . THR A 1 86 ? -15.684 5.812 6.486 1.00 91.31 86 THR A N 1
ATOM 640 C CA . THR A 1 86 ? -17.132 5.870 6.226 1.00 91.31 86 THR A CA 1
ATOM 641 C C . THR A 1 86 ? -17.899 4.672 6.795 1.00 91.31 86 THR A C 1
ATOM 643 O O . THR A 1 86 ? -19.027 4.835 7.253 1.00 91.31 86 THR A O 1
ATOM 646 N N . TRP A 1 87 ? -17.297 3.478 6.808 1.00 91.88 87 TRP A N 1
ATOM 647 C CA . TRP A 1 87 ? -17.968 2.238 7.230 1.00 91.88 87 TRP A CA 1
ATOM 648 C C . TRP A 1 87 ? -17.347 1.595 8.475 1.00 91.88 87 TRP A C 1
ATOM 650 O O . TRP A 1 87 ? -18.032 0.900 9.228 1.00 91.88 87 TRP A O 1
ATOM 660 N N . ASP A 1 88 ? -16.056 1.831 8.715 1.00 92.62 88 ASP A N 1
ATOM 661 C CA . ASP A 1 88 ? -15.283 1.122 9.732 1.00 92.62 88 ASP A CA 1
ATOM 662 C C . ASP A 1 88 ? -14.856 2.003 10.919 1.00 92.62 88 ASP A C 1
ATOM 664 O O . ASP A 1 88 ? -14.354 1.465 11.910 1.00 92.62 88 ASP A O 1
ATOM 668 N N . ALA A 1 89 ? -15.074 3.328 10.882 1.00 92.31 89 ALA A N 1
ATOM 669 C CA . ALA A 1 89 ? -14.647 4.228 11.965 1.00 92.31 89 ALA A CA 1
ATOM 670 C C . ALA A 1 89 ? -15.294 3.894 13.319 1.00 92.31 89 ALA A C 1
ATOM 672 O O . ALA A 1 89 ? -14.621 3.931 14.349 1.00 92.31 89 ALA A O 1
ATOM 673 N N . ASN A 1 90 ? -16.566 3.490 13.309 1.00 94.94 90 ASN A N 1
ATOM 674 C CA . ASN A 1 90 ? -17.340 3.209 14.522 1.00 94.94 90 ASN A CA 1
ATOM 675 C C . ASN A 1 90 ? -17.123 1.796 15.081 1.00 94.94 90 ASN A C 1
ATOM 677 O O . ASN A 1 90 ? -17.782 1.395 16.040 1.00 94.94 90 ASN A O 1
ATOM 681 N N . LYS A 1 91 ? -16.210 1.007 14.504 1.00 94.38 91 LYS A N 1
ATOM 682 C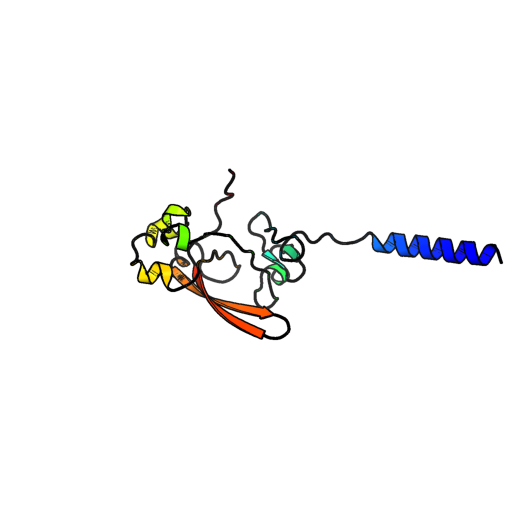 CA . LYS A 1 91 ? -15.922 -0.326 15.036 1.00 94.38 91 LYS A CA 1
ATOM 683 C C . LYS A 1 91 ? -15.202 -0.244 16.389 1.00 94.38 91 LYS A C 1
ATOM 685 O O . LYS A 1 91 ? -14.449 0.709 16.638 1.00 94.38 91 LYS A O 1
ATOM 690 N N . PRO A 1 92 ? -15.370 -1.265 17.256 1.00 96.12 92 PRO A N 1
ATOM 691 C CA . PRO A 1 92 ? -14.749 -1.286 18.575 1.00 96.12 92 PRO A CA 1
ATOM 692 C C . PRO A 1 92 ? -13.237 -1.071 18.505 1.00 96.12 92 PRO A C 1
ATOM 694 O O . PRO A 1 92 ? -12.571 -1.556 17.587 1.00 96.12 92 PRO A O 1
ATOM 697 N N . LEU A 1 93 ? -12.670 -0.402 19.511 1.00 93.88 93 LEU A N 1
ATOM 698 C CA . LEU A 1 93 ? -11.231 -0.135 19.575 1.00 93.88 93 LEU A CA 1
ATOM 699 C C . LEU A 1 93 ? -10.405 -1.420 19.443 1.00 93.88 93 LEU A C 1
ATOM 701 O O . LEU A 1 93 ? -9.445 -1.445 18.677 1.00 93.88 93 LEU A O 1
ATOM 705 N N . ALA A 1 94 ? -10.836 -2.499 20.107 1.00 94.88 94 ALA A N 1
ATOM 706 C CA . ALA A 1 94 ? -10.229 -3.824 20.001 1.00 94.88 94 ALA A CA 1
ATOM 707 C C . ALA A 1 94 ? -10.155 -4.328 18.549 1.00 94.88 94 ALA A C 1
ATOM 709 O O . ALA A 1 94 ? -9.158 -4.924 18.155 1.00 94.88 94 ALA A O 1
ATOM 710 N N . TRP A 1 95 ? -11.170 -4.044 17.727 1.00 93.31 95 TRP A N 1
ATOM 711 C CA . TRP A 1 95 ? -11.171 -4.401 16.308 1.00 93.31 95 TRP A CA 1
ATOM 712 C C . TRP A 1 95 ? -10.178 -3.553 15.505 1.00 93.31 95 TRP A C 1
ATOM 714 O O . TRP A 1 95 ? -9.445 -4.101 14.674 1.00 93.31 95 TRP A O 1
ATOM 724 N N . ARG A 1 96 ? -10.134 -2.237 15.774 1.00 92.44 96 ARG A N 1
ATOM 725 C CA . ARG A 1 96 ? -9.272 -1.270 15.070 1.00 92.44 96 ARG A CA 1
ATOM 726 C C . ARG A 1 96 ? -7.787 -1.517 15.340 1.00 92.44 96 ARG A C 1
ATOM 728 O O . ARG A 1 96 ? -6.998 -1.373 14.412 1.00 92.44 96 ARG A O 1
ATOM 735 N N . ARG A 1 97 ? -7.434 -1.959 16.556 1.00 93.25 97 ARG A N 1
ATOM 736 C CA . ARG A 1 97 ? -6.048 -2.244 16.986 1.00 93.25 97 ARG A CA 1
ATOM 737 C C . ARG A 1 97 ? -5.580 -3.688 16.857 1.00 93.25 97 ARG A C 1
ATOM 739 O O . ARG A 1 97 ? -4.449 -3.991 17.211 1.00 93.25 97 ARG A O 1
ATOM 746 N N . LYS A 1 98 ? -6.439 -4.598 16.387 1.00 93.06 98 LYS A N 1
ATOM 747 C CA . LYS A 1 98 ? -6.104 -6.031 16.335 1.00 93.06 98 LYS A CA 1
ATOM 748 C C . LYS A 1 98 ? -4.941 -6.341 15.384 1.00 93.06 98 LYS A C 1
ATOM 750 O O . LYS A 1 98 ? -4.189 -7.275 15.630 1.00 93.06 98 LYS A O 1
ATOM 755 N N . TYR A 1 99 ? -4.840 -5.596 14.285 1.00 90.44 99 TYR A N 1
ATOM 756 C CA . TYR A 1 99 ? -3.871 -5.812 13.211 1.00 90.44 99 TYR A CA 1
ATOM 757 C C . TYR A 1 99 ? -3.332 -4.472 12.709 1.00 90.44 99 TYR A C 1
ATOM 759 O O . TYR A 1 99 ? -4.023 -3.455 12.811 1.00 90.44 99 TYR A O 1
ATOM 767 N N . GLY A 1 100 ? -2.135 -4.487 12.116 1.00 88.31 100 GLY A N 1
ATOM 768 C CA . GLY A 1 100 ? -1.572 -3.318 11.439 1.00 88.31 100 GLY A CA 1
ATOM 769 C C . GLY A 1 100 ? -2.449 -2.855 10.274 1.00 88.31 100 GLY A C 1
ATOM 770 O O . GLY A 1 100 ? -3.230 -3.630 9.715 1.00 88.31 100 GLY A O 1
ATOM 771 N N . TRP A 1 101 ? -2.345 -1.581 9.914 1.00 87.56 101 TRP A N 1
ATOM 772 C CA . TRP A 1 101 ? -3.152 -0.973 8.857 1.00 87.56 101 TRP A CA 1
ATOM 773 C C . TRP A 1 101 ? -2.417 -0.985 7.526 1.00 87.56 101 TRP A C 1
ATOM 775 O O . TRP A 1 101 ? -1.206 -0.785 7.472 1.00 87.56 101 TRP A O 1
ATOM 785 N N . THR A 1 102 ? -3.154 -1.212 6.444 1.00 84.38 102 THR A N 1
ATOM 786 C CA . THR A 1 102 ? -2.592 -1.192 5.097 1.00 84.38 102 THR A CA 1
ATOM 787 C C . THR A 1 102 ? -3.559 -0.579 4.091 1.00 84.38 102 THR A C 1
ATOM 789 O O . THR A 1 102 ? -4.784 -0.644 4.248 1.00 84.38 102 THR A O 1
ATOM 792 N N . ALA A 1 103 ? -2.989 -0.020 3.030 1.00 79.06 103 ALA A N 1
ATOM 793 C CA . ALA A 1 103 ? -3.694 0.251 1.793 1.00 79.06 103 ALA A CA 1
ATOM 794 C C . ALA A 1 103 ? -3.460 -0.914 0.822 1.00 79.06 103 ALA A C 1
ATOM 796 O O . ALA A 1 103 ? -2.386 -1.511 0.797 1.00 79.06 103 ALA A O 1
ATOM 797 N N . PHE A 1 104 ? -4.460 -1.239 0.007 1.00 73.12 104 PHE A N 1
ATOM 798 C CA . PHE A 1 104 ? -4.330 -2.261 -1.032 1.00 73.12 104 PHE A CA 1
ATOM 799 C C . PHE A 1 104 ? -4.811 -1.707 -2.364 1.00 73.12 104 PHE A C 1
ATOM 801 O O . PHE A 1 104 ? -5.964 -1.305 -2.484 1.00 73.12 104 PHE A O 1
ATOM 808 N N . CYS A 1 105 ? -3.928 -1.723 -3.356 1.00 66.44 105 CYS A N 1
ATOM 809 C CA . CYS A 1 105 ? -4.208 -1.324 -4.734 1.00 66.44 105 CYS A CA 1
ATOM 810 C C . CYS A 1 105 ? -3.803 -2.407 -5.747 1.00 66.44 105 CYS A C 1
ATOM 812 O O . CYS A 1 105 ? -3.624 -2.118 -6.926 1.00 66.44 105 CYS A O 1
ATOM 814 N N . GLY A 1 106 ? -3.653 -3.660 -5.300 1.00 67.94 106 GLY A N 1
ATOM 815 C CA . GLY A 1 106 ? -3.217 -4.751 -6.167 1.00 67.94 106 GLY A CA 1
ATOM 816 C C . GLY A 1 106 ? -4.202 -5.065 -7.310 1.00 67.94 106 GLY A C 1
ATOM 817 O O . GLY A 1 106 ? -5.397 -4.751 -7.237 1.00 67.94 106 GLY A O 1
ATOM 818 N N . PRO A 1 107 ? -3.727 -5.726 -8.382 1.00 64.62 107 PRO A N 1
ATOM 819 C CA . PRO A 1 107 ? -4.545 -6.087 -9.543 1.00 64.62 107 PRO A CA 1
ATOM 820 C C . PRO A 1 107 ? -5.585 -7.185 -9.244 1.00 64.62 107 PRO A C 1
ATOM 822 O O . PRO A 1 107 ? -6.547 -7.340 -9.997 1.00 64.62 107 PRO A O 1
ATOM 825 N N . VAL A 1 108 ? -5.427 -7.931 -8.148 1.00 73.25 108 VAL A N 1
ATOM 826 C CA . VAL A 1 108 ? -6.249 -9.099 -7.806 1.00 73.25 108 VAL A CA 1
ATOM 827 C C . VAL A 1 108 ? -6.863 -8.921 -6.423 1.00 73.25 108 VAL A C 1
ATOM 829 O O . VAL A 1 108 ? -6.146 -8.736 -5.447 1.00 73.25 108 VAL A O 1
ATOM 832 N N . GLY A 1 109 ? -8.188 -9.028 -6.329 1.00 74.88 109 GLY A N 1
ATOM 833 C CA . GLY A 1 109 ? -8.930 -8.940 -5.072 1.00 74.88 109 GLY A CA 1
ATOM 834 C C . GLY A 1 109 ? -10.045 -7.893 -5.107 1.00 74.88 109 GLY A C 1
ATOM 835 O O . GLY A 1 109 ? -10.201 -7.180 -6.103 1.00 74.88 109 GLY A O 1
ATOM 836 N N . PRO A 1 110 ? -10.848 -7.805 -4.031 1.00 79.81 110 PRO A N 1
ATOM 837 C CA . PRO A 1 110 ? -11.863 -6.769 -3.920 1.00 79.81 110 PRO A CA 1
ATOM 838 C C . PRO A 1 110 ? -11.203 -5.387 -3.932 1.00 79.81 110 PRO A C 1
ATOM 840 O O . PRO A 1 110 ? -10.054 -5.235 -3.497 1.00 79.81 110 PRO A O 1
ATOM 843 N N . ARG A 1 111 ? -11.945 -4.381 -4.406 1.00 78.12 111 ARG A N 1
ATOM 844 C CA . ARG A 1 111 ? -11.529 -2.971 -4.442 1.00 78.12 111 ARG A CA 1
ATOM 845 C C . ARG A 1 111 ? -12.561 -2.073 -3.770 1.00 78.12 111 ARG A C 1
ATOM 847 O O . ARG A 1 111 ? -13.738 -2.429 -3.679 1.00 78.12 111 ARG A O 1
ATOM 854 N N . GLY A 1 112 ? -12.118 -0.889 -3.350 1.00 78.94 112 GLY A N 1
ATOM 855 C CA . GLY A 1 112 ? -12.983 0.116 -2.737 1.00 78.94 112 GLY A CA 1
ATOM 856 C C . GLY A 1 112 ? -13.658 -0.407 -1.473 1.00 78.94 112 GLY A C 1
ATOM 857 O O . GLY A 1 112 ? -13.031 -1.074 -0.652 1.00 78.94 112 GLY A O 1
ATOM 858 N N . GLN A 1 113 ? -14.948 -0.113 -1.321 1.00 84.94 113 GLN A N 1
ATOM 859 C CA . GLN A 1 113 ? -15.722 -0.496 -0.140 1.00 84.94 113 GLN A CA 1
ATOM 860 C C . GLN A 1 113 ? -15.669 -2.005 0.147 1.00 84.94 113 GLN A C 1
ATOM 862 O O . GLN A 1 113 ? -15.583 -2.407 1.305 1.00 84.94 113 GLN A O 1
ATOM 867 N N . ALA A 1 114 ? -15.657 -2.851 -0.889 1.00 85.38 114 ALA A N 1
ATOM 868 C CA . ALA A 1 114 ? -15.625 -4.306 -0.725 1.00 85.38 114 ALA A CA 1
ATOM 869 C C . ALA A 1 114 ? -14.324 -4.821 -0.077 1.00 85.38 114 ALA A C 1
ATOM 871 O O . ALA A 1 114 ? -14.274 -5.956 0.405 1.00 85.38 114 ALA A O 1
ATOM 872 N N . SER A 1 115 ? -13.267 -4.007 -0.071 1.00 86.00 115 SER A N 1
ATOM 873 C CA . SER A 1 115 ? -11.984 -4.313 0.565 1.00 86.00 115 SER A CA 1
ATOM 874 C C . SER A 1 115 ? -11.945 -3.897 2.030 1.00 86.00 115 SER A C 1
ATOM 876 O O . SER A 1 115 ? -11.140 -4.444 2.784 1.00 86.00 115 SER A O 1
ATOM 878 N N . CYS A 1 116 ? -12.785 -2.941 2.439 1.00 88.31 116 CYS A N 1
ATOM 879 C CA . CYS A 1 116 ? -12.753 -2.361 3.775 1.00 88.31 116 CYS A CA 1
ATOM 880 C C . CYS A 1 116 ? -12.930 -3.418 4.861 1.00 88.31 116 CYS A C 1
ATOM 882 O O . CYS A 1 116 ? -13.775 -4.312 4.785 1.00 88.31 116 CYS A O 1
ATOM 884 N N . GLY A 1 117 ? -12.038 -3.368 5.846 1.00 87.62 117 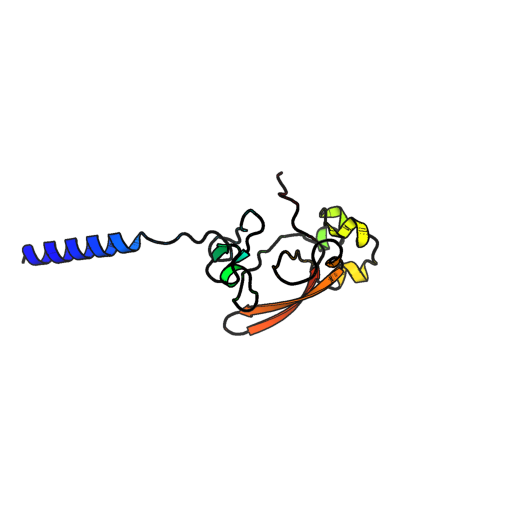GLY A N 1
ATOM 885 C CA . GLY A 1 117 ? -12.069 -4.268 6.983 1.00 87.62 117 GLY A CA 1
ATOM 886 C C . GLY A 1 117 ? -11.612 -5.696 6.683 1.00 87.62 117 GLY A C 1
ATOM 887 O O . GLY A 1 117 ? -11.504 -6.482 7.627 1.00 87.62 117 GLY A O 1
ATOM 888 N N . ARG A 1 118 ? -11.286 -6.056 5.434 1.00 88.50 118 ARG A N 1
ATOM 889 C CA . ARG A 1 118 ? -10.724 -7.377 5.122 1.00 88.50 118 ARG A CA 1
ATOM 890 C C . ARG A 1 118 ? -9.283 -7.485 5.609 1.00 88.50 118 ARG A C 1
ATOM 892 O O . ARG A 1 118 ? -8.533 -6.507 5.638 1.00 88.50 118 ARG A O 1
ATOM 899 N N . CYS A 1 119 ? -8.904 -8.700 5.987 1.00 88.44 119 CYS A N 1
ATOM 900 C CA . CYS A 1 119 ? -7.534 -9.018 6.362 1.00 88.44 119 CYS A CA 1
ATOM 901 C C . CYS A 1 119 ? -6.765 -9.526 5.143 1.00 88.44 119 CYS A C 1
ATOM 903 O O . CYS A 1 119 ? -7.257 -10.379 4.404 1.00 88.44 119 CYS A O 1
ATOM 905 N N . LEU A 1 120 ? -5.543 -9.038 4.980 1.00 82.88 120 LEU A N 1
ATOM 906 C CA . LEU A 1 120 ? -4.569 -9.566 4.038 1.00 82.88 120 LEU A CA 1
ATOM 907 C C . LEU A 1 120 ? -3.486 -10.295 4.824 1.00 82.88 120 LEU A C 1
ATOM 909 O O . LEU A 1 120 ? -3.018 -9.809 5.856 1.00 82.88 120 LEU A O 1
ATOM 913 N N . ARG A 1 121 ? -3.096 -11.464 4.320 1.00 83.56 121 ARG A N 1
ATOM 914 C CA . ARG A 1 121 ? -1.940 -12.207 4.814 1.00 83.56 121 ARG A CA 1
ATOM 915 C C . ARG A 1 121 ? -0.747 -11.849 3.938 1.00 83.56 121 ARG A C 1
ATOM 917 O O . ARG A 1 121 ? -0.665 -12.307 2.802 1.00 83.56 121 ARG A O 1
ATOM 924 N N . VAL A 1 122 ? 0.148 -11.022 4.460 1.00 78.75 122 VAL A N 1
ATOM 925 C CA . VAL A 1 122 ? 1.349 -10.559 3.759 1.00 78.75 122 VAL A CA 1
ATOM 926 C C . VAL A 1 122 ? 2.515 -11.460 4.138 1.00 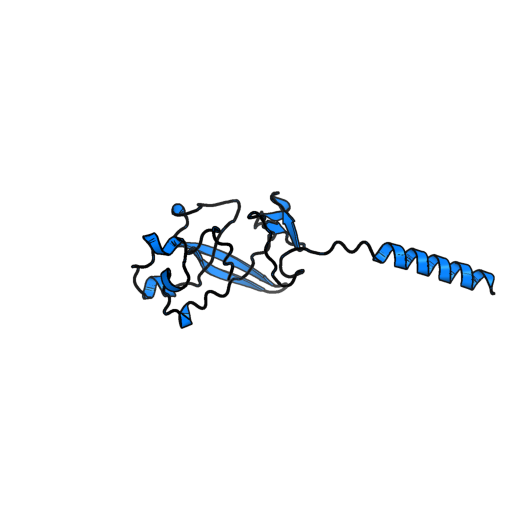78.75 122 VAL A C 1
ATOM 928 O O . VAL A 1 122 ? 2.716 -11.749 5.317 1.00 78.75 122 VAL A O 1
ATOM 931 N N . ARG A 1 123 ? 3.272 -11.915 3.138 1.00 77.25 123 ARG A N 1
ATOM 932 C CA . ARG A 1 123 ? 4.541 -12.615 3.336 1.00 77.25 123 ARG A CA 1
ATOM 933 C C . ARG A 1 123 ? 5.666 -11.601 3.175 1.00 77.25 123 ARG A C 1
ATOM 935 O O . ARG A 1 123 ? 5.780 -10.985 2.121 1.00 77.25 123 ARG A O 1
ATOM 942 N N . TYR A 1 124 ? 6.475 -11.436 4.210 1.00 70.69 124 TYR A N 1
ATOM 943 C CA . TYR A 1 124 ? 7.712 -10.675 4.136 1.00 70.69 124 TYR A CA 1
ATOM 944 C C . TYR A 1 124 ? 8.863 -11.648 3.928 1.00 70.69 124 TYR A C 1
ATOM 946 O O . TYR A 1 124 ? 9.107 -12.464 4.811 1.00 70.69 124 TYR A O 1
ATOM 954 N N . ASP A 1 125 ? 9.521 -11.584 2.773 1.00 67.81 125 ASP A N 1
ATOM 955 C CA . ASP A 1 125 ? 10.661 -12.438 2.442 1.00 67.81 125 ASP A CA 1
ATOM 956 C C . ASP A 1 125 ? 11.959 -11.622 2.541 1.00 67.81 125 ASP A C 1
ATOM 958 O O . ASP A 1 125 ? 12.204 -10.707 1.751 1.00 67.81 125 ASP A O 1
ATOM 962 N N . ARG A 1 126 ? 12.766 -11.905 3.566 1.00 66.62 126 ARG A N 1
ATOM 963 C CA . ARG A 1 126 ? 14.193 -11.553 3.581 1.00 66.62 126 ARG A CA 1
ATOM 964 C C . ARG A 1 126 ? 14.960 -12.805 3.214 1.00 66.62 126 ARG A C 1
ATOM 966 O O . ARG A 1 126 ? 14.540 -13.877 3.623 1.00 66.62 126 ARG A O 1
ATOM 973 N N . SER A 1 127 ? 16.136 -12.647 2.600 1.00 68.75 127 SER A N 1
ATOM 974 C CA . SER A 1 127 ? 17.004 -13.714 2.067 1.00 68.75 127 SER A CA 1
ATOM 975 C C . SER A 1 127 ? 17.250 -14.952 2.958 1.00 68.75 127 SER A C 1
ATOM 977 O O . SER A 1 127 ? 17.827 -15.912 2.468 1.00 68.75 127 SER A O 1
ATOM 979 N N . TYR A 1 128 ? 16.834 -14.951 4.232 1.00 55.28 128 TYR A N 1
ATOM 980 C CA . TYR A 1 128 ? 16.924 -16.069 5.175 1.00 55.28 128 TYR A CA 1
ATOM 981 C C . TYR A 1 128 ? 15.703 -16.255 6.106 1.00 55.28 128 TYR A C 1
ATOM 983 O O . TYR A 1 128 ? 15.754 -17.103 6.993 1.00 55.28 128 TYR A O 1
ATOM 991 N N . SER A 1 129 ? 14.614 -15.483 5.972 1.00 55.78 129 SER A N 1
ATOM 992 C CA . SER A 1 129 ? 13.429 -15.651 6.828 1.00 55.78 129 SER A CA 1
ATOM 993 C C . SER A 1 129 ? 12.159 -15.086 6.199 1.00 55.78 129 SER A C 1
ATOM 995 O O . SER A 1 129 ? 12.133 -13.937 5.744 1.00 55.78 129 SER A O 1
ATOM 997 N N . SER A 1 130 ? 11.092 -15.891 6.237 1.00 64.88 130 SER A N 1
ATOM 998 C CA . SER A 1 130 ? 9.758 -15.487 5.804 1.00 64.88 130 SER A CA 1
ATOM 999 C C . SER A 1 130 ? 8.824 -15.309 7.002 1.00 64.88 130 SER A C 1
ATOM 1001 O O . SER A 1 130 ? 8.636 -16.223 7.803 1.00 64.88 130 SER A O 1
ATOM 1003 N N . TYR A 1 131 ? 8.222 -14.126 7.126 1.00 71.50 131 TYR A N 1
ATOM 1004 C CA . TYR A 1 131 ? 7.244 -13.830 8.178 1.00 71.50 131 TYR A CA 1
ATOM 1005 C C . TYR A 1 131 ? 5.864 -13.610 7.570 1.00 71.50 131 TYR A C 1
ATOM 1007 O O . TYR A 1 131 ? 5.725 -12.951 6.537 1.00 71.50 131 TYR A O 1
ATOM 1015 N N . LEU A 1 132 ? 4.834 -14.152 8.222 1.00 69.19 132 LEU A N 1
ATOM 1016 C CA . LEU A 1 132 ? 3.441 -13.896 7.868 1.00 69.19 132 LEU A CA 1
ATOM 1017 C C . LEU A 1 132 ? 2.878 -12.811 8.777 1.00 69.19 132 LEU A C 1
ATOM 1019 O O . LEU A 1 132 ? 2.901 -12.933 9.999 1.00 69.19 132 LEU A O 1
ATOM 1023 N N . MET A 1 133 ? 2.345 -11.763 8.164 1.00 75.38 133 MET A N 1
ATOM 1024 C CA . MET A 1 133 ? 1.765 -10.622 8.858 1.00 75.38 133 MET A CA 1
ATOM 1025 C C . MET A 1 133 ? 0.305 -10.488 8.439 1.00 75.38 133 MET A C 1
ATOM 1027 O O . MET A 1 133 ? -0.011 -10.544 7.248 1.00 75.38 133 MET A O 1
ATOM 1031 N N . TYR A 1 134 ? -0.592 -10.306 9.406 1.00 77.31 134 TYR A N 1
ATOM 1032 C CA . TYR A 1 134 ? -1.973 -9.932 9.119 1.00 77.31 134 TYR A CA 1
ATOM 1033 C C . TYR A 1 134 ? -2.093 -8.420 9.176 1.00 77.31 134 TYR A C 1
ATOM 1035 O O . TYR A 1 134 ? -1.790 -7.800 10.195 1.00 77.31 134 TYR A O 1
ATOM 1043 N N . VAL A 1 135 ? -2.558 -7.841 8.080 1.00 77.31 135 VAL A N 1
ATOM 1044 C CA . VAL A 1 135 ? -2.839 -6.411 7.980 1.00 77.31 135 VAL A CA 1
ATOM 1045 C C . VAL A 1 135 ? -4.286 -6.215 7.568 1.00 77.31 135 VAL A C 1
ATOM 1047 O O . VAL A 1 135 ? -4.860 -7.035 6.848 1.00 77.31 135 VAL A O 1
ATOM 1050 N N . ARG A 1 136 ? -4.898 -5.139 8.047 1.00 83.19 136 ARG A N 1
ATOM 1051 C CA . ARG A 1 136 ? -6.271 -4.790 7.714 1.00 83.19 136 ARG A CA 1
ATOM 1052 C C . ARG A 1 136 ? -6.287 -3.698 6.663 1.00 83.19 136 ARG A C 1
ATOM 1054 O O . ARG A 1 136 ? -5.654 -2.657 6.838 1.00 83.19 136 ARG A O 1
ATOM 1061 N N . HIS A 1 137 ? -7.041 -3.936 5.597 1.00 78.19 137 HIS A N 1
ATOM 1062 C CA . HIS A 1 137 ? -7.273 -2.920 4.589 1.00 78.19 137 HIS A CA 1
ATOM 1063 C C . HIS A 1 137 ? -8.174 -1.818 5.149 1.00 78.19 137 HIS A C 1
ATOM 1065 O O . HIS A 1 137 ? -9.314 -2.077 5.543 1.00 78.19 137 HIS A O 1
ATOM 1071 N N . VAL A 1 138 ? -7.645 -0.598 5.184 1.00 76.62 138 VAL A N 1
ATOM 1072 C CA . VAL A 1 138 ? -8.355 0.582 5.696 1.00 76.62 138 VAL A CA 1
ATOM 1073 C C . VAL A 1 138 ? -8.387 1.737 4.691 1.00 76.62 138 VAL A C 1
ATOM 1075 O O . VAL A 1 138 ? -9.133 2.692 4.893 1.00 76.62 138 VAL A O 1
ATOM 1078 N N . ILE A 1 139 ? -7.610 1.670 3.600 1.00 71.88 139 ILE A N 1
ATOM 1079 C CA . ILE A 1 139 ? -7.449 2.769 2.636 1.00 71.88 139 ILE A CA 1
ATOM 1080 C C . ILE A 1 139 ? -7.433 2.256 1.193 1.00 71.88 139 ILE A C 1
ATOM 1082 O O . ILE A 1 139 ? -6.617 1.399 0.851 1.00 71.88 139 ILE A O 1
ATOM 1086 N N . ASN A 1 140 ? -8.257 2.855 0.329 1.00 59.12 140 ASN A N 1
ATOM 1087 C CA . ASN A 1 140 ? -8.146 2.745 -1.124 1.00 59.12 140 ASN A CA 1
ATOM 1088 C C . ASN A 1 140 ? -7.510 4.027 -1.698 1.00 59.12 140 ASN A C 1
ATOM 1090 O O . ASN A 1 140 ? -7.774 5.122 -1.205 1.00 59.12 140 ASN A O 1
ATOM 1094 N N . GLN A 1 141 ? -6.656 3.878 -2.713 1.00 49.78 141 GLN A N 1
ATOM 1095 C CA . GLN A 1 141 ? -5.913 4.959 -3.370 1.00 49.78 141 GLN A CA 1
ATOM 1096 C C . GLN A 1 141 ? -6.861 5.944 -4.074 1.00 49.78 141 GLN A C 1
ATOM 1098 O O . GLN A 1 141 ? -7.213 5.748 -5.231 1.00 49.78 141 GLN A O 1
ATOM 1103 N N . LEU A 1 142 ? -7.242 7.016 -3.382 1.00 39.47 142 LEU A N 1
ATOM 1104 C CA . LEU A 1 142 ? -7.611 8.303 -3.975 1.00 39.47 142 LEU A CA 1
ATOM 1105 C C . LEU A 1 142 ? -7.220 9.427 -3.014 1.00 39.47 142 LEU A C 1
ATOM 1107 O O . LEU A 1 142 ? -8.075 10.183 -2.590 1.00 39.47 142 LEU A O 1
ATOM 1111 N N . PHE A 1 143 ? -5.942 9.543 -2.658 1.00 36.28 143 PHE A N 1
ATOM 1112 C CA . PHE A 1 143 ? -5.407 10.851 -2.280 1.00 36.28 143 PHE A CA 1
ATOM 1113 C C . PHE A 1 143 ? -3.945 10.960 -2.720 1.00 36.28 143 PHE A C 1
ATOM 1115 O O . PHE A 1 143 ? -3.086 10.282 -2.152 1.00 36.28 143 PHE A O 1
ATOM 1122 N N . PRO A 1 144 ? -3.619 11.845 -3.680 1.00 34.41 144 PRO A N 1
ATOM 1123 C CA . PRO A 1 144 ? -2.495 12.730 -3.449 1.00 34.41 144 PRO A CA 1
ATOM 1124 C C . PRO A 1 144 ? -2.832 13.525 -2.182 1.00 34.41 144 PRO A C 1
ATOM 1126 O O . PRO A 1 144 ? -3.693 14.398 -2.191 1.00 34.41 144 PRO A O 1
ATOM 1129 N N . ILE A 1 145 ? -2.201 13.183 -1.065 1.00 35.62 145 ILE A N 1
ATOM 1130 C CA . ILE A 1 145 ? -2.102 14.102 0.071 1.00 35.62 145 ILE A CA 1
ATOM 1131 C C . ILE A 1 145 ? -1.067 15.144 -0.350 1.00 35.62 145 ILE A C 1
ATOM 1133 O O . ILE A 1 145 ? 0.122 15.019 -0.066 1.00 35.62 145 ILE A O 1
ATOM 1137 N N . THR A 1 146 ? -1.500 16.107 -1.160 1.00 29.22 146 THR A N 1
ATOM 1138 C CA . THR A 1 146 ? -0.806 17.386 -1.269 1.00 29.22 146 THR A CA 1
ATOM 1139 C C . THR A 1 146 ? -1.167 18.192 -0.031 1.00 29.22 146 THR A C 1
ATOM 1141 O O . THR A 1 146 ? -2.342 18.502 0.142 1.00 29.22 146 THR A O 1
ATOM 1144 N N . SER A 1 147 ? -0.131 18.455 0.770 1.00 34.22 147 SER A N 1
ATOM 1145 C CA . SER A 1 147 ? 0.091 19.621 1.643 1.00 34.22 147 SER A CA 1
ATOM 1146 C C . SER A 1 147 ? -1.035 20.057 2.576 1.00 34.22 147 SER A C 1
ATOM 1148 O O . SER A 1 147 ? -2.005 20.676 2.097 1.00 34.22 147 SER A O 1
#

Foldseek 3Di:
DVVVVVVVVVVVVVVVVVVPPPPQQQAAPSNVLDDDPPLFWQAPRRHTDNDCNRFPVVRVTHDGDDCQVCVVVLLALVSSPFLLCVPPRPPDSCLSPVFAEDADSGPDDDARNVQAQDWDFDWDDDPPDTDTGIYGYGHYDDDPPDD

Sequence (147 aa):
MERLNVVVVRSALLLCLFATLASGQNCGRQAGGRTCANNQCCSQWGFCGTTDDHCNPAKNCQSTYHLYNPEQNGWSLTAVSAYCSTWDANKPLAWRRKYGWTAFCGPVGPRGQASCGRCLRVRYDRSYSSYLMYVRHVINQLFPITS

Radius of gyration: 22.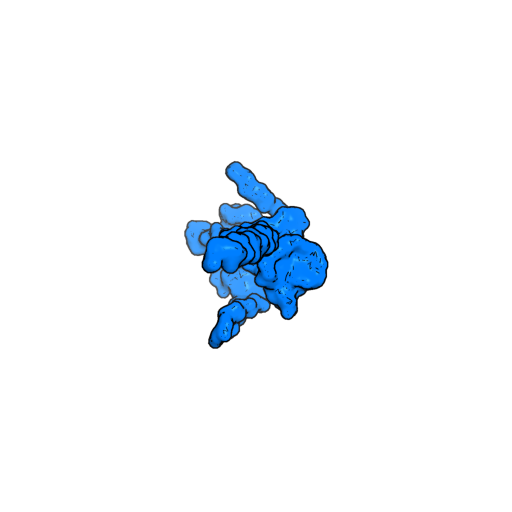06 Å; chains: 1; bounding box: 74×36×49 Å

pLDDT: mean 77.34, std 14.17, range [29.22, 96.12]

Secondary structure (DSSP, 8-state):
-HHHHHHHHHHHHHHHHHTT------SBGGGTTBPPSTTPEEPTTS-EESSHHHH-GGGTPBPP-----TTTTTT-TTTTT-TTHHHHTTS-HHHHTSSEEEE---SSS--GGGGTT-EEEEEEEETTEEEEEEEEEEE-S------

Organism: NCBI:txid586396

InterPro domains:
  IPR001002 Chitin-binding, type 1 [PS50941] (24-63)
  IPR001002 Chitin-binding, type 1 [SM00270] (26-66)
  IPR001153 Barwin domain [PF00967] (58-130)
  IPR001153 Barwin domain [PR00602] (91-109)
  IPR001153 Barwin domain [PR00602] (110-128)
  IPR001153 Barwin domain [PS51174] (56-147)
  IPR036861 Endochitinase-like superfamily [G3DSA:3.30.60.10] (25-60)
  IPR036861 Endochitinase-like superfamily [SSF57016] (26-70)
  IPR036908 RlpA-like domain superfamily [G3DSA:2.40.40.10] (61-136)
  IPR036908 RlpA-like domain superfamily [SSF50685] (59-127)
  IPR044301 Pathogenesis-related protein-4 [PTHR46351] (12-129)